Protein AF-A0A814UPY0-F1 (afdb_monomer_lite)

S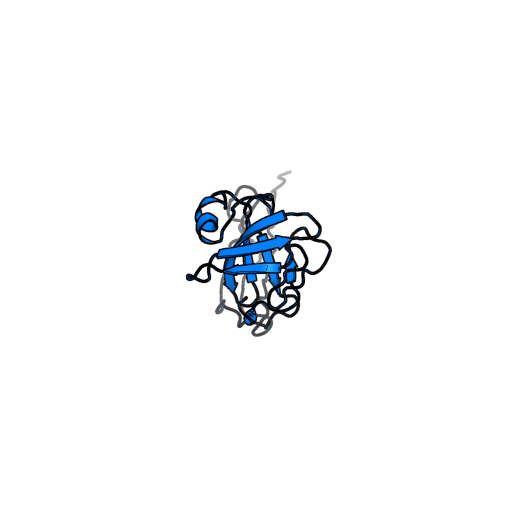equence (157 aa):
MPTGWFGLWYQRGMNSLLEIADDRIETKGLCVDVLSSHQYYLFLDRLNRCTRCLVFIQRHMNLLQYRESECNDPDDLVNITLCPNLIAPDAALYTLHRKNSTPQLCPIQPPFQLLSLIKDGSVCHQSISSSYLNECANPYKLQLHLSPCSVYQSILG

InterPro domains:
  IPR055472 Domain of unknown function DUF7044 [PF23071] (2-76)

Foldseek 3Di:
DPPLPADWWDWPPDPDIWGDDDQQTPVFAGFPDADPVRQWTWTADPVVQWIKIKGWDPPDSQKIKIFIADTDHPPPPDDRVCSVVRGDPPTDIIMIGHPPDDQDFDPDDDKAFDFDADPVRDTQDDPPDTWIFGDAPDRRHGDTRDDDRDPPPPPDD

Organism: Adineta ricciae (NCBI:txid249248)

pLDDT: mean 85.72, std 12.23, range [35.72, 96.75]

Structure (mmCIF, N/CA/C/O backbone):
data_AF-A0A814UPY0-F1
#
_entry.id   AF-A0A814UPY0-F1
#
loop_
_atom_site.group_PDB
_atom_site.id
_atom_site.type_symbol
_atom_site.label_atom_id
_atom_site.label_alt_id
_atom_site.label_comp_id
_atom_site.label_asym_id
_atom_site.label_entity_id
_atom_site.label_seq_id
_atom_site.pdbx_PDB_ins_code
_atom_site.Cartn_x
_atom_site.Cartn_y
_atom_site.Cartn_z
_atom_site.occupancy
_atom_site.B_iso_or_equiv
_atom_site.auth_seq_id
_atom_site.auth_comp_id
_atom_site.auth_asym_id
_atom_site.auth_atom_id
_atom_site.pdbx_PDB_model_num
ATOM 1 N N . MET A 1 1 ? 4.905 -12.331 -5.421 1.00 90.62 1 MET A N 1
ATOM 2 C CA . MET A 1 1 ? 4.788 -11.432 -4.234 1.00 90.62 1 MET A CA 1
ATOM 3 C C . MET A 1 1 ? 4.256 -12.216 -3.030 1.00 90.62 1 MET A C 1
ATOM 5 O O . MET A 1 1 ? 3.870 -13.364 -3.224 1.00 90.62 1 MET A O 1
ATOM 9 N N . PRO A 1 2 ? 4.229 -11.675 -1.792 1.00 92.31 2 PRO A N 1
ATOM 10 C CA . PRO A 1 2 ? 3.613 -12.371 -0.661 1.00 92.31 2 PRO A CA 1
ATOM 11 C C . PRO A 1 2 ? 2.146 -12.726 -0.931 1.00 92.31 2 PRO A C 1
ATOM 13 O O . PRO A 1 2 ? 1.327 -11.855 -1.218 1.00 92.31 2 PRO A O 1
ATOM 16 N N . THR A 1 3 ? 1.796 -14.004 -0.777 1.00 93.12 3 THR A N 1
ATOM 17 C CA . THR A 1 3 ? 0.446 -14.524 -1.068 1.00 93.12 3 THR A CA 1
ATOM 18 C C . THR A 1 3 ? -0.647 -13.880 -0.217 1.00 93.12 3 THR A C 1
ATOM 20 O O . THR A 1 3 ? -1.785 -13.735 -0.657 1.00 93.12 3 THR A O 1
ATOM 23 N N . GLY A 1 4 ? -0.302 -13.419 0.989 1.00 91.94 4 GLY A N 1
ATOM 24 C CA . GLY A 1 4 ? -1.215 -12.683 1.865 1.00 91.94 4 GLY A CA 1
ATOM 25 C C . GLY A 1 4 ? -1.703 -11.349 1.287 1.00 91.94 4 GLY A C 1
ATOM 26 O O . GLY A 1 4 ? -2.702 -10.814 1.769 1.00 91.94 4 GLY A O 1
ATOM 27 N N . TRP A 1 5 ? -1.038 -10.809 0.262 1.00 93.94 5 TRP A N 1
ATOM 28 C CA . TRP A 1 5 ? -1.454 -9.569 -0.397 1.00 93.94 5 TRP A CA 1
ATOM 29 C C . TRP A 1 5 ? -2.492 -9.799 -1.494 1.00 93.94 5 TRP A C 1
ATOM 31 O O . TRP A 1 5 ? -3.122 -8.840 -1.938 1.00 93.94 5 TRP A O 1
ATOM 41 N N . PHE A 1 6 ? -2.710 -11.044 -1.919 1.00 95.56 6 PHE A N 1
ATOM 42 C CA . PHE A 1 6 ? -3.590 -11.325 -3.045 1.00 95.56 6 PHE A CA 1
ATOM 43 C C . PHE A 1 6 ? -5.049 -10.973 -2.726 1.00 95.56 6 PHE A C 1
ATOM 45 O O . PHE A 1 6 ? -5.556 -11.185 -1.610 1.00 95.56 6 PHE A O 1
ATOM 52 N N . GLY A 1 7 ? -5.728 -10.430 -3.736 1.00 95.62 7 GLY A N 1
ATOM 53 C CA . GLY A 1 7 ? -7.134 -10.051 -3.695 1.00 95.62 7 GLY A CA 1
ATOM 54 C C . GLY A 1 7 ? -7.386 -8.597 -4.087 1.00 95.62 7 GLY A C 1
ATOM 55 O O . GLY A 1 7 ? -6.572 -7.943 -4.735 1.00 95.62 7 GLY A O 1
ATOM 56 N N . LEU A 1 8 ? -8.558 -8.102 -3.689 1.00 96.75 8 LEU A N 1
ATOM 57 C CA . LEU A 1 8 ? -9.060 -6.779 -4.058 1.00 96.75 8 LEU A CA 1
ATOM 58 C C . LEU A 1 8 ? -8.820 -5.756 -2.945 1.00 96.75 8 LEU A C 1
ATOM 60 O O . LEU A 1 8 ? -9.104 -6.021 -1.769 1.00 96.75 8 LEU A O 1
ATOM 64 N N . TRP A 1 9 ? -8.377 -4.566 -3.337 1.00 96.50 9 TRP A N 1
ATOM 65 C CA . TRP A 1 9 ? -7.988 -3.481 -2.443 1.00 96.50 9 TRP A CA 1
ATOM 66 C C . TRP A 1 9 ? -8.642 -2.157 -2.842 1.00 96.50 9 TRP A C 1
ATOM 68 O O . TRP A 1 9 ? -8.796 -1.848 -4.019 1.00 96.50 9 TRP A O 1
ATOM 78 N N . TYR A 1 10 ? -9.008 -1.351 -1.851 1.00 96.00 10 TYR A N 1
ATOM 79 C CA . TYR A 1 10 ? -9.383 0.045 -2.030 1.00 96.00 10 TYR A CA 1
ATOM 80 C C . TYR A 1 10 ? -8.148 0.922 -1.886 1.00 96.00 10 TYR A C 1
ATOM 82 O O . TYR A 1 10 ? -7.481 0.871 -0.852 1.00 96.00 10 TYR A O 1
ATOM 90 N N . GLN A 1 11 ? -7.887 1.769 -2.875 1.00 94.06 11 GLN A N 1
ATOM 91 C CA . GLN A 1 11 ? -6.868 2.806 -2.783 1.00 94.06 11 GLN A CA 1
ATOM 92 C C . GLN A 1 11 ? -7.533 4.166 -2.600 1.00 94.06 11 GLN A C 1
ATOM 94 O O . GLN A 1 11 ? -8.439 4.537 -3.348 1.00 94.06 11 GLN A O 1
ATOM 99 N N . ARG A 1 12 ? -7.068 4.942 -1.618 1.00 84.38 12 ARG A N 1
ATOM 100 C CA . ARG A 1 12 ? -7.556 6.313 -1.435 1.00 84.38 12 ARG A CA 1
ATOM 101 C C . ARG A 1 12 ? -7.304 7.130 -2.710 1.00 84.38 12 ARG A C 1
ATOM 103 O O . ARG A 1 12 ? -6.175 7.195 -3.181 1.00 84.38 12 ARG A O 1
ATOM 110 N N . GLY A 1 13 ? -8.349 7.777 -3.226 1.00 83.19 13 GLY A N 1
ATOM 111 C CA . GLY A 1 13 ? -8.281 8.601 -4.439 1.00 83.19 13 GLY A CA 1
ATOM 112 C C . GLY A 1 13 ? -8.545 7.847 -5.745 1.00 83.19 13 GLY A C 1
ATOM 113 O O . GLY A 1 13 ? -8.583 8.480 -6.794 1.00 83.19 13 GLY A O 1
ATOM 114 N N . MET A 1 14 ? -8.768 6.530 -5.697 1.00 87.19 14 MET A N 1
ATOM 115 C CA . MET A 1 14 ? -9.228 5.752 -6.848 1.00 87.19 14 MET A CA 1
ATOM 116 C C . MET A 1 14 ? -10.718 5.430 -6.729 1.00 87.19 14 MET A C 1
ATOM 118 O O . MET A 1 14 ? -11.216 5.127 -5.645 1.00 87.19 14 MET A O 1
ATOM 122 N N . ASN A 1 15 ? -11.418 5.470 -7.863 1.00 86.25 15 ASN A N 1
ATOM 123 C CA . ASN A 1 15 ? -12.852 5.170 -7.935 1.00 86.25 15 ASN A CA 1
ATOM 124 C C . ASN A 1 15 ? -13.143 3.670 -8.117 1.00 86.25 15 ASN A C 1
ATOM 126 O O . ASN A 1 15 ? -14.284 3.243 -7.954 1.00 86.25 15 ASN A O 1
ATOM 130 N N . SER A 1 16 ? -12.129 2.873 -8.461 1.00 90.69 16 SER A N 1
ATOM 131 C CA . SER A 1 16 ? -12.227 1.429 -8.663 1.00 90.69 16 SER A CA 1
ATOM 132 C C . SER A 1 16 ? -11.394 0.658 -7.640 1.00 90.69 16 SER A C 1
ATOM 134 O O . SER A 1 16 ? -10.491 1.192 -6.994 1.00 90.69 16 SER A O 1
ATOM 136 N N . LEU A 1 17 ? -11.730 -0.623 -7.490 1.00 93.94 17 LEU A N 1
ATOM 137 C CA . LEU A 1 17 ? -10.906 -1.575 -6.757 1.00 93.94 17 LEU A CA 1
ATOM 138 C C . LEU A 1 17 ? -9.632 -1.866 -7.549 1.00 93.94 17 LEU A C 1
ATOM 140 O O . LEU A 1 17 ? -9.674 -1.942 -8.771 1.00 93.94 17 LEU A O 1
ATOM 144 N N . LEU A 1 18 ? -8.536 -2.060 -6.826 1.00 95.44 18 LEU A N 1
ATOM 145 C CA . LEU A 1 18 ? -7.257 -2.512 -7.346 1.00 95.44 18 LEU A CA 1
ATOM 146 C C . LEU A 1 18 ? -7.109 -4.010 -7.076 1.00 95.44 18 LEU A C 1
ATOM 148 O O . LEU A 1 18 ? -7.200 -4.435 -5.918 1.00 95.44 18 LEU A O 1
ATOM 152 N N . GLU A 1 19 ? -6.849 -4.805 -8.108 1.00 96.44 19 GLU A N 1
ATOM 153 C CA . GLU A 1 19 ? -6.477 -6.209 -7.932 1.00 96.44 19 GLU A CA 1
ATOM 154 C C . GLU A 1 19 ? -4.958 -6.382 -7.761 1.00 96.44 19 GLU A C 1
ATOM 156 O O . GLU A 1 19 ? -4.154 -5.874 -8.551 1.00 96.44 19 GLU A O 1
ATOM 161 N N . ILE A 1 20 ? -4.575 -7.140 -6.728 1.00 96.75 20 ILE A N 1
ATOM 162 C CA . ILE A 1 20 ? -3.227 -7.687 -6.550 1.00 96.75 20 ILE A CA 1
ATOM 163 C C . ILE A 1 20 ? -3.309 -9.204 -6.751 1.00 96.75 20 ILE A C 1
ATOM 165 O O . ILE A 1 20 ? -4.020 -9.898 -6.019 1.00 96.75 20 ILE A O 1
ATOM 169 N N . ALA A 1 21 ? -2.562 -9.704 -7.729 1.00 95.44 21 ALA A N 1
ATOM 170 C CA . ALA A 1 21 ? -2.396 -11.117 -8.054 1.00 95.44 21 ALA A CA 1
ATOM 171 C C . ALA A 1 21 ? -0.940 -11.557 -7.799 1.00 95.44 21 ALA A C 1
ATOM 173 O O . ALA A 1 21 ? -0.182 -10.830 -7.162 1.00 95.44 21 ALA A O 1
ATOM 174 N N . ASP A 1 22 ? -0.556 -12.746 -8.273 1.00 94.38 22 ASP A N 1
ATOM 175 C CA . ASP A 1 22 ? 0.732 -13.385 -7.963 1.00 94.38 22 ASP A CA 1
ATOM 176 C C . ASP A 1 22 ? 1.959 -12.493 -8.212 1.00 94.38 22 ASP A C 1
ATOM 178 O O . ASP A 1 22 ? 2.696 -12.105 -7.292 1.00 94.38 22 ASP A O 1
ATOM 182 N N . ASP A 1 23 ? 2.118 -12.106 -9.470 1.00 94.94 23 ASP A N 1
ATOM 183 C CA . ASP A 1 23 ? 3.177 -11.256 -9.987 1.00 94.94 23 ASP A CA 1
ATOM 184 C C . ASP A 1 23 ? 2.608 -9.985 -10.625 1.00 94.94 23 ASP A C 1
ATOM 186 O O . ASP A 1 23 ? 3.317 -9.293 -11.338 1.00 94.94 23 ASP A O 1
ATOM 190 N N . ARG A 1 24 ? 1.337 -9.640 -10.391 1.00 96.56 24 ARG A N 1
ATOM 191 C CA . ARG A 1 24 ? 0.693 -8.509 -11.068 1.00 96.56 24 ARG A CA 1
ATOM 192 C C . ARG A 1 24 ? -0.077 -7.619 -10.112 1.00 96.56 24 ARG A C 1
ATOM 194 O O . ARG A 1 24 ? -0.841 -8.100 -9.281 1.00 96.56 24 ARG A O 1
ATOM 201 N N . ILE A 1 25 ? 0.058 -6.314 -10.305 1.00 95.62 25 ILE A N 1
ATOM 202 C CA . ILE A 1 25 ? -0.834 -5.307 -9.729 1.00 95.62 25 ILE A CA 1
ATOM 203 C C . ILE A 1 25 ? -1.472 -4.565 -10.895 1.00 95.62 25 ILE A C 1
ATOM 205 O O . ILE A 1 25 ? -0.759 -4.058 -11.758 1.00 95.62 25 ILE A O 1
ATOM 209 N N . GLU A 1 26 ? -2.802 -4.506 -10.935 1.00 92.88 26 GLU A N 1
ATOM 210 C CA . GLU A 1 26 ? -3.563 -4.026 -12.100 1.00 92.88 26 GLU A CA 1
ATOM 211 C C . GLU A 1 26 ? -3.076 -2.666 -12.635 1.00 92.88 26 GLU A C 1
ATOM 213 O O . GLU A 1 26 ? -2.913 -2.505 -13.840 1.00 92.88 26 GLU A O 1
ATOM 218 N N . THR A 1 27 ? -2.746 -1.719 -11.752 1.00 91.31 27 THR A N 1
ATOM 219 C CA . THR A 1 27 ? -2.268 -0.375 -12.131 1.00 91.31 27 THR A CA 1
ATOM 220 C C . THR A 1 27 ? -0.753 -0.231 -12.263 1.00 91.31 27 THR A C 1
ATOM 222 O O . THR A 1 27 ? -0.277 0.859 -12.579 1.00 91.31 27 THR A O 1
ATOM 225 N N . LYS A 1 28 ? 0.022 -1.282 -11.971 1.00 93.81 28 LYS A N 1
ATOM 226 C CA . LYS A 1 28 ? 1.498 -1.248 -11.990 1.00 93.81 28 LYS A CA 1
ATOM 227 C C . LYS A 1 28 ? 2.112 -2.243 -12.971 1.00 93.81 28 LYS A C 1
ATOM 229 O O . LYS A 1 28 ? 3.296 -2.143 -13.263 1.00 93.81 28 LYS A O 1
ATOM 234 N N . GLY A 1 29 ? 1.323 -3.180 -13.488 1.00 95.31 29 GLY A N 1
ATOM 235 C CA . GLY A 1 29 ? 1.798 -4.221 -14.387 1.00 95.31 29 GLY A CA 1
ATOM 236 C C . GLY A 1 29 ? 2.430 -5.393 -13.639 1.00 95.31 29 GLY A C 1
ATOM 237 O O . GLY A 1 29 ? 1.949 -5.794 -12.576 1.00 95.31 29 GLY A O 1
ATOM 238 N N . LEU A 1 30 ? 3.470 -5.971 -14.238 1.00 96.12 30 LEU A N 1
ATOM 239 C CA . LEU A 1 30 ? 4.102 -7.216 -13.798 1.00 96.12 30 LEU A CA 1
ATOM 240 C C . LEU A 1 30 ? 5.303 -6.945 -12.890 1.00 96.12 30 LEU A C 1
ATOM 242 O O . LEU A 1 30 ? 6.156 -6.133 -13.221 1.00 96.12 30 LEU A O 1
ATOM 246 N N . CYS A 1 31 ? 5.405 -7.666 -11.785 1.00 96.00 31 CYS A N 1
ATOM 247 C CA . CYS A 1 31 ? 6.562 -7.732 -10.911 1.00 96.00 31 CYS A CA 1
ATOM 248 C C . CYS A 1 31 ? 7.624 -8.608 -11.581 1.00 96.00 31 CYS A C 1
ATOM 250 O O . CYS A 1 31 ? 7.483 -9.827 -11.638 1.00 96.00 31 CYS A O 1
ATOM 252 N N . VAL A 1 32 ? 8.681 -7.987 -12.094 1.00 95.00 32 VAL A N 1
ATOM 253 C CA . VAL A 1 32 ? 9.733 -8.671 -12.861 1.00 95.00 32 VAL A CA 1
ATOM 254 C C . VAL A 1 32 ? 10.944 -9.043 -12.013 1.00 95.00 32 VAL A C 1
ATOM 256 O O . VAL A 1 32 ? 11.699 -9.926 -12.405 1.00 95.00 32 VAL A O 1
ATOM 259 N N . ASP A 1 33 ? 11.127 -8.396 -10.860 1.00 94.62 33 ASP A N 1
ATOM 260 C CA . ASP A 1 33 ? 12.249 -8.671 -9.963 1.00 94.62 33 ASP A CA 1
ATOM 261 C C . ASP A 1 33 ? 11.934 -8.262 -8.513 1.00 94.62 33 ASP A C 1
ATOM 263 O O . ASP A 1 33 ? 11.084 -7.399 -8.264 1.00 94.62 33 ASP A O 1
ATOM 267 N N . VAL A 1 34 ? 12.619 -8.879 -7.549 1.00 94.00 34 VAL A N 1
ATOM 268 C CA . VAL A 1 34 ? 12.454 -8.639 -6.107 1.00 94.00 34 VAL A CA 1
ATOM 269 C C . VAL A 1 34 ? 13.822 -8.643 -5.436 1.00 94.00 34 VAL A C 1
ATOM 271 O O . VAL A 1 34 ? 14.603 -9.581 -5.591 1.00 94.00 34 VAL A O 1
ATOM 274 N N . LEU A 1 35 ? 14.120 -7.604 -4.652 1.00 91.19 35 LEU A N 1
ATOM 275 C CA . LEU A 1 35 ? 15.400 -7.534 -3.947 1.00 91.19 35 LEU A CA 1
ATOM 276 C C . LEU A 1 35 ? 15.442 -8.636 -2.883 1.00 91.19 35 LEU A C 1
ATOM 278 O O . LEU A 1 35 ? 14.428 -8.909 -2.248 1.00 91.19 35 LEU A O 1
ATOM 282 N N . SER A 1 36 ? 16.608 -9.232 -2.621 1.00 80.56 36 SER A N 1
ATOM 283 C CA . SER A 1 36 ? 16.755 -10.355 -1.675 1.00 80.56 36 SER A CA 1
ATOM 284 C C . SER A 1 36 ? 16.219 -10.075 -0.262 1.00 80.56 36 SER A C 1
ATOM 286 O O . SER A 1 36 ? 15.780 -10.994 0.429 1.00 80.56 36 SER A O 1
ATOM 288 N N . SER A 1 37 ? 16.174 -8.807 0.160 1.00 80.00 37 SER A N 1
ATOM 289 C CA . SER A 1 37 ? 15.546 -8.378 1.417 1.00 80.00 37 SER A CA 1
ATOM 290 C C . SER A 1 37 ? 14.010 -8.451 1.421 1.00 80.00 37 SER A C 1
ATOM 292 O O . SER A 1 37 ? 13.399 -8.233 2.462 1.00 80.00 37 SER A O 1
ATOM 294 N N . HIS A 1 38 ? 13.378 -8.742 0.279 1.00 78.94 38 HIS A N 1
ATOM 295 C CA . HIS A 1 38 ? 11.927 -8.788 0.051 1.00 78.94 38 HIS A CA 1
ATOM 296 C C . HIS A 1 38 ? 11.182 -7.479 0.370 1.00 78.94 38 HIS A C 1
ATOM 298 O O . HIS A 1 38 ? 9.970 -7.473 0.604 1.00 78.94 38 HIS A O 1
ATOM 304 N N . GLN A 1 39 ? 11.899 -6.355 0.368 1.00 86.75 39 GLN A N 1
ATOM 305 C CA . GLN A 1 39 ? 11.340 -5.029 0.646 1.00 86.75 39 GLN A CA 1
ATOM 306 C C . GLN A 1 39 ? 11.040 -4.235 -0.628 1.00 86.75 39 GLN A C 1
ATOM 308 O O . GLN A 1 39 ? 10.052 -3.503 -0.669 1.00 86.75 39 GLN A O 1
ATOM 313 N N . TYR A 1 40 ? 11.870 -4.403 -1.659 1.00 94.56 40 TYR A N 1
ATOM 314 C CA . TYR A 1 40 ? 11.782 -3.678 -2.924 1.00 94.56 40 TYR A CA 1
ATOM 315 C C . TYR A 1 40 ? 11.385 -4.617 -4.057 1.00 94.56 40 TYR A C 1
ATOM 317 O O . TYR A 1 40 ? 11.839 -5.762 -4.110 1.00 94.56 40 TYR A O 1
ATOM 325 N N . TYR A 1 41 ? 10.560 -4.103 -4.959 1.00 96.00 41 TYR A N 1
ATOM 326 C CA . TYR A 1 41 ? 9.956 -4.831 -6.066 1.00 96.00 41 TYR A CA 1
ATOM 327 C C . TYR A 1 41 ? 10.070 -3.979 -7.325 1.00 96.00 41 TYR A C 1
ATOM 329 O O . TYR A 1 41 ? 9.791 -2.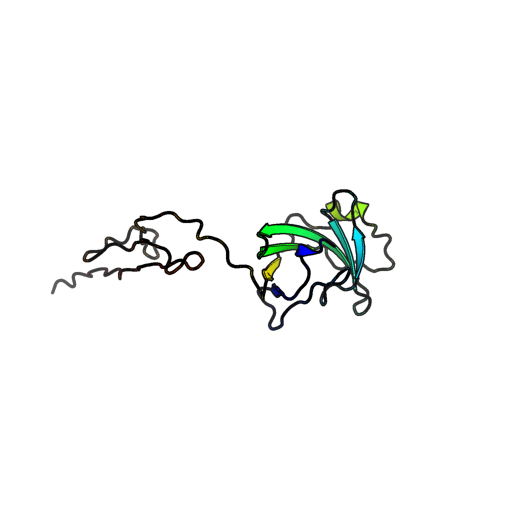779 -7.285 1.00 96.00 41 TYR A O 1
ATOM 337 N N . LEU A 1 42 ? 10.463 -4.592 -8.436 1.00 95.94 42 LEU A N 1
ATOM 338 C CA . LEU A 1 42 ? 10.546 -3.932 -9.731 1.00 95.94 42 LEU A CA 1
ATOM 339 C C . LEU A 1 42 ? 9.318 -4.299 -10.558 1.00 95.94 42 LEU A C 1
ATOM 341 O O . LEU A 1 42 ? 9.081 -5.476 -10.830 1.00 95.94 42 LEU A O 1
ATOM 345 N N . PHE A 1 43 ? 8.547 -3.293 -10.958 1.00 96.44 43 PHE A N 1
ATOM 346 C CA . PHE A 1 43 ? 7.348 -3.464 -11.767 1.00 96.44 43 PHE A CA 1
ATOM 347 C C . PHE A 1 43 ? 7.542 -2.923 -13.175 1.00 96.44 43 PHE A C 1
ATOM 349 O O . PHE A 1 43 ? 8.048 -1.817 -13.352 1.00 96.44 43 PHE A O 1
ATOM 356 N N . LEU A 1 44 ? 7.073 -3.693 -14.153 1.00 95.62 44 LEU A N 1
ATOM 357 C CA . LEU A 1 44 ? 7.015 -3.354 -15.563 1.00 95.62 44 LEU A CA 1
ATOM 358 C C . LEU A 1 44 ? 5.556 -3.227 -16.007 1.00 95.62 44 LEU A C 1
ATOM 360 O O . LEU A 1 44 ? 4.826 -4.217 -16.147 1.00 95.62 44 LEU A O 1
ATOM 364 N N . ASP A 1 45 ? 5.165 -2.001 -16.318 1.00 95.00 45 ASP A N 1
ATOM 365 C CA . ASP A 1 45 ? 3.927 -1.685 -17.006 1.00 95.00 45 ASP A CA 1
ATOM 366 C C . ASP A 1 45 ? 4.193 -1.605 -18.512 1.00 95.00 45 ASP A C 1
ATOM 368 O O . ASP A 1 45 ? 4.684 -0.607 -19.045 1.00 95.00 45 ASP A O 1
ATOM 372 N N . ARG A 1 46 ? 3.864 -2.691 -19.215 1.00 90.25 46 ARG A N 1
ATOM 373 C CA . ARG A 1 46 ? 4.060 -2.789 -20.667 1.00 90.25 46 ARG A CA 1
ATOM 374 C C . ARG A 1 46 ? 3.138 -1.863 -21.458 1.00 90.25 46 ARG A C 1
ATOM 376 O O . ARG A 1 46 ? 3.507 -1.476 -22.561 1.00 90.25 46 ARG A O 1
ATOM 383 N N . LEU A 1 47 ? 1.959 -1.530 -20.926 1.00 90.25 47 LEU A N 1
ATOM 384 C CA . LEU A 1 47 ? 0.987 -0.685 -21.626 1.00 90.25 47 LEU A CA 1
ATOM 385 C C . LEU A 1 47 ? 1.470 0.762 -21.659 1.00 90.25 47 LEU A C 1
ATOM 387 O O . LEU A 1 47 ? 1.435 1.400 -22.706 1.00 90.25 47 LEU A O 1
ATOM 391 N N . ASN A 1 48 ? 1.976 1.242 -20.525 1.00 91.12 48 ASN A N 1
ATOM 392 C CA . ASN A 1 48 ? 2.486 2.604 -20.400 1.00 91.12 48 ASN A CA 1
ATOM 393 C C . ASN A 1 48 ? 3.992 2.721 -20.674 1.00 91.12 48 ASN A C 1
ATOM 395 O O . ASN A 1 48 ? 4.542 3.796 -20.458 1.00 91.12 48 ASN A O 1
ATOM 399 N N . ARG A 1 49 ? 4.653 1.636 -21.119 1.00 92.50 49 ARG A N 1
ATOM 400 C CA . ARG A 1 49 ? 6.117 1.535 -21.274 1.00 92.50 49 ARG A CA 1
ATOM 401 C C . ARG A 1 49 ? 6.841 2.157 -20.082 1.00 92.50 49 ARG A C 1
ATOM 403 O O . ARG A 1 49 ? 7.549 3.146 -20.222 1.00 92.50 49 ARG A O 1
ATOM 410 N N . CYS A 1 50 ? 6.607 1.598 -18.903 1.00 93.19 50 CYS A N 1
ATOM 411 C CA . CYS A 1 50 ? 7.082 2.196 -17.670 1.00 93.19 50 CYS A CA 1
ATOM 412 C C . CYS A 1 50 ? 7.632 1.154 -16.708 1.00 93.19 50 CYS A C 1
ATOM 414 O O . CYS A 1 50 ? 6.957 0.165 -16.412 1.00 93.19 50 CYS A O 1
ATOM 416 N N . THR A 1 51 ? 8.808 1.432 -16.154 1.00 95.12 51 THR A N 1
ATOM 417 C CA . THR A 1 51 ? 9.400 0.641 -15.079 1.00 95.12 51 THR A CA 1
ATOM 418 C C . THR A 1 51 ? 9.448 1.455 -13.790 1.00 95.12 51 THR A C 1
ATOM 420 O O . THR A 1 51 ? 9.918 2.597 -13.771 1.00 95.12 51 THR A O 1
ATOM 423 N N . ARG A 1 52 ? 8.950 0.876 -12.691 1.00 95.62 52 ARG A N 1
ATOM 424 C CA . ARG A 1 52 ? 8.909 1.525 -11.370 1.00 95.62 52 ARG A CA 1
ATOM 425 C C . ARG A 1 52 ? 9.403 0.599 -10.271 1.00 95.62 52 ARG A C 1
ATOM 427 O O . ARG A 1 52 ? 9.062 -0.582 -10.231 1.00 95.62 52 ARG A O 1
ATOM 434 N N . CYS A 1 53 ? 10.148 1.170 -9.336 1.00 96.50 53 CYS A N 1
ATOM 435 C CA . CYS A 1 53 ? 10.510 0.520 -8.086 1.00 96.50 53 CYS A CA 1
ATOM 436 C C . CYS A 1 53 ? 9.440 0.796 -7.038 1.00 96.50 53 CYS A C 1
ATOM 438 O O . CYS A 1 53 ? 9.096 1.952 -6.802 1.00 96.50 53 CYS A O 1
ATOM 440 N N . LEU A 1 54 ? 8.936 -0.247 -6.386 1.00 96.69 54 LEU A N 1
ATOM 441 C CA . LEU A 1 54 ? 7.978 -0.146 -5.292 1.00 96.69 54 LEU A CA 1
ATOM 442 C C . LEU A 1 54 ? 8.595 -0.704 -4.010 1.00 96.69 54 LEU A C 1
ATOM 444 O O . LEU A 1 54 ? 9.213 -1.768 -4.017 1.00 96.69 54 LEU A O 1
ATOM 448 N N . VAL A 1 55 ? 8.383 -0.002 -2.898 1.00 95.81 55 VAL A N 1
ATOM 449 C CA . VAL A 1 55 ? 8.673 -0.506 -1.549 1.00 95.81 55 VAL A CA 1
ATOM 450 C C . VAL A 1 55 ? 7.368 -0.653 -0.788 1.00 95.81 55 VAL A C 1
ATOM 452 O O . VAL A 1 55 ? 6.622 0.316 -0.624 1.00 95.81 55 VAL A O 1
ATOM 455 N N . PHE A 1 56 ? 7.083 -1.869 -0.328 1.00 93.94 56 PHE A N 1
ATOM 456 C CA . PHE A 1 56 ? 5.858 -2.177 0.405 1.00 93.94 56 PHE A CA 1
ATOM 457 C C . PHE A 1 56 ? 6.097 -2.189 1.912 1.00 93.94 56 PHE A C 1
ATOM 459 O O . PHE A 1 56 ? 7.107 -2.678 2.413 1.00 93.94 56 PHE A O 1
ATOM 466 N N . ILE A 1 57 ? 5.115 -1.675 2.645 1.00 93.44 57 ILE A N 1
ATOM 467 C CA . ILE A 1 57 ? 5.090 -1.613 4.100 1.00 93.44 57 ILE A CA 1
ATOM 468 C C . ILE A 1 57 ? 3.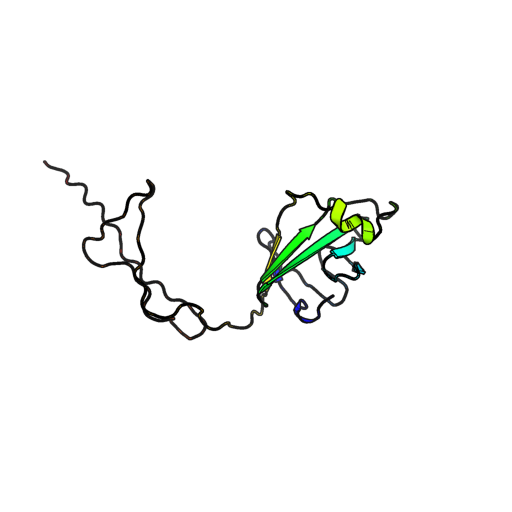774 -2.239 4.555 1.00 93.44 57 ILE A C 1
ATOM 470 O O . ILE A 1 57 ? 2.707 -1.620 4.496 1.00 93.44 57 ILE A O 1
ATOM 474 N N . GLN A 1 58 ? 3.841 -3.481 5.026 1.00 91.94 58 GLN A N 1
ATOM 475 C CA . GLN A 1 58 ? 2.684 -4.156 5.601 1.00 91.94 58 GLN A CA 1
ATOM 476 C C . GLN A 1 58 ? 2.514 -3.721 7.059 1.00 91.94 58 GLN A C 1
ATOM 478 O O . GLN A 1 58 ? 3.217 -4.189 7.951 1.00 91.94 58 GLN A O 1
ATOM 483 N N . ARG A 1 59 ? 1.575 -2.802 7.305 1.00 89.69 59 ARG A N 1
ATOM 484 C CA . ARG A 1 59 ? 1.246 -2.327 8.660 1.00 89.69 59 ARG A CA 1
ATOM 485 C C . ARG A 1 59 ? 0.301 -3.275 9.385 1.00 89.69 59 ARG A C 1
ATOM 487 O O . ARG A 1 59 ? 0.371 -3.411 10.599 1.00 89.69 59 ARG A O 1
ATOM 494 N N . HIS A 1 60 ? -0.604 -3.893 8.634 1.00 90.56 60 HIS A N 1
ATOM 495 C CA . HIS A 1 60 ? -1.615 -4.804 9.144 1.00 90.56 60 HIS A CA 1
ATOM 496 C C . HIS A 1 60 ? -2.091 -5.723 8.005 1.00 90.56 60 HIS A C 1
ATOM 498 O O . HIS A 1 60 ? -1.971 -5.364 6.837 1.00 90.56 60 HIS A O 1
ATOM 504 N N . MET A 1 61 ? -2.680 -6.889 8.292 1.00 90.38 61 MET A N 1
ATOM 505 C CA . MET A 1 61 ? -3.145 -7.805 7.229 1.00 90.38 61 MET A CA 1
ATOM 506 C C . MET A 1 61 ? -4.245 -7.216 6.321 1.00 90.38 61 MET A C 1
ATOM 508 O O . MET A 1 61 ? -4.420 -7.655 5.191 1.00 90.38 61 MET A O 1
ATOM 512 N N . ASN A 1 62 ? -4.949 -6.185 6.797 1.00 93.44 62 ASN A N 1
ATOM 513 C CA . ASN A 1 62 ? -5.950 -5.431 6.030 1.00 93.44 62 ASN A CA 1
ATOM 514 C C . ASN A 1 62 ? -5.457 -4.057 5.546 1.00 93.44 62 ASN A C 1
ATOM 516 O O . ASN A 1 62 ? -6.256 -3.300 4.993 1.00 93.44 62 ASN A O 1
ATOM 520 N N . LEU A 1 63 ? -4.191 -3.711 5.809 1.00 93.56 63 LEU A N 1
ATOM 521 C CA . LEU A 1 63 ? -3.614 -2.402 5.509 1.00 93.56 63 LEU A CA 1
ATOM 522 C C . LEU A 1 63 ? -2.209 -2.565 4.927 1.00 93.56 63 LEU A C 1
ATOM 524 O O . LEU A 1 63 ? -1.240 -2.825 5.651 1.00 93.56 63 LEU A O 1
ATOM 528 N N . LEU A 1 64 ? -2.112 -2.355 3.621 1.00 94.56 64 LEU A N 1
ATOM 529 C CA . LEU A 1 64 ? -0.853 -2.346 2.896 1.00 94.56 64 LEU A CA 1
ATOM 530 C C . LEU A 1 64 ? -0.557 -0.915 2.462 1.00 94.56 64 LEU A C 1
ATOM 532 O O . LEU A 1 64 ? -1.442 -0.200 1.999 1.00 94.56 64 LEU A O 1
ATOM 536 N N . GLN A 1 65 ? 0.679 -0.479 2.634 1.00 95.56 65 GLN A N 1
ATOM 537 C CA . GLN A 1 65 ? 1.129 0.815 2.142 1.00 95.56 65 GLN A CA 1
ATOM 538 C C . GLN A 1 65 ? 2.309 0.614 1.211 1.00 95.56 65 GLN A C 1
ATOM 540 O O . GLN A 1 65 ? 3.039 -0.368 1.347 1.00 95.56 65 GLN A O 1
ATOM 545 N N . TYR A 1 66 ? 2.510 1.538 0.283 1.00 95.31 66 TYR A N 1
ATOM 546 C CA . TYR A 1 66 ? 3.695 1.520 -0.558 1.00 95.31 66 TYR A CA 1
ATOM 547 C C . TYR A 1 66 ? 4.104 2.924 -0.987 1.00 95.31 66 TYR A C 1
ATOM 549 O O . TYR A 1 66 ? 3.295 3.854 -0.999 1.00 95.31 66 TYR A O 1
ATOM 557 N N . ARG A 1 67 ? 5.382 3.053 -1.333 1.00 96.50 67 ARG A N 1
ATOM 558 C CA . ARG A 1 67 ? 5.922 4.178 -2.101 1.00 96.50 67 ARG A CA 1
ATOM 559 C C . ARG A 1 67 ? 6.433 3.648 -3.427 1.00 96.50 67 ARG A C 1
ATOM 561 O O . ARG A 1 67 ? 6.793 2.472 -3.516 1.00 96.50 67 ARG A O 1
ATOM 568 N N . GLU A 1 68 ? 6.478 4.510 -4.427 1.00 96.06 68 GLU A N 1
ATOM 569 C CA . GLU A 1 68 ? 7.028 4.176 -5.734 1.00 96.06 68 GLU A CA 1
ATOM 570 C C . GLU A 1 68 ? 8.017 5.236 -6.210 1.00 96.06 68 GLU A C 1
ATOM 572 O O . GLU A 1 68 ? 7.966 6.382 -5.761 1.00 96.06 68 GLU A O 1
ATOM 577 N N . SER A 1 69 ? 8.930 4.833 -7.090 1.00 95.75 69 SER A N 1
ATOM 578 C CA . SER A 1 69 ? 9.758 5.756 -7.859 1.00 95.75 69 SER A CA 1
ATOM 579 C C . SER A 1 69 ? 8.932 6.442 -8.945 1.00 95.75 69 SER A C 1
ATOM 581 O O . SER A 1 69 ? 7.838 5.993 -9.305 1.00 95.75 69 SER A O 1
ATOM 583 N N . GLU A 1 70 ? 9.527 7.459 -9.559 1.00 94.00 70 GLU A N 1
ATOM 584 C CA . GLU A 1 70 ? 9.051 7.961 -10.842 1.00 94.00 70 GLU A CA 1
ATOM 585 C C . GLU A 1 70 ? 9.059 6.864 -11.918 1.00 94.00 70 GLU A C 1
ATOM 587 O O . GLU A 1 70 ? 9.659 5.790 -11.764 1.00 94.00 70 GLU A O 1
ATOM 592 N N . CYS A 1 71 ? 8.341 7.141 -13.004 1.00 93.62 71 CYS A N 1
ATOM 593 C CA . CYS A 1 71 ? 8.321 6.286 -14.180 1.00 93.62 71 CYS A CA 1
ATOM 594 C C . CYS A 1 71 ? 9.650 6.379 -14.937 1.00 93.62 71 CYS A C 1
ATOM 596 O O . CYS A 1 71 ? 9.989 7.458 -15.415 1.00 93.62 71 CYS A O 1
ATOM 598 N N . ASN A 1 72 ? 10.369 5.262 -15.060 1.00 91.88 72 ASN A N 1
ATOM 599 C CA . ASN A 1 72 ? 11.589 5.168 -15.867 1.00 91.88 72 ASN A CA 1
ATOM 600 C C . ASN A 1 72 ? 11.296 4.445 -17.185 1.00 91.88 72 ASN A C 1
ATOM 602 O O . ASN A 1 72 ? 10.351 3.644 -17.246 1.00 91.88 72 ASN A O 1
ATOM 606 N N . ASP A 1 73 ? 12.105 4.699 -18.215 1.00 87.69 73 ASP A N 1
ATOM 607 C CA . ASP A 1 73 ? 11.977 3.974 -19.477 1.00 87.69 73 ASP A CA 1
ATOM 608 C C . ASP A 1 73 ? 12.354 2.498 -19.239 1.00 87.69 73 ASP A C 1
ATOM 610 O O . ASP A 1 73 ? 13.356 2.215 -18.581 1.00 87.69 73 ASP A O 1
ATOM 614 N N . PRO A 1 74 ? 11.567 1.521 -19.718 1.00 81.56 74 PRO A N 1
ATOM 615 C CA . PRO A 1 74 ? 11.934 0.113 -19.652 1.00 81.56 74 PRO A CA 1
ATOM 616 C C . PRO A 1 74 ? 13.269 -0.226 -20.312 1.00 81.56 74 PRO A C 1
ATOM 618 O O . PRO A 1 74 ? 13.859 -1.244 -19.953 1.00 81.56 74 PRO A O 1
ATOM 621 N N . ASP A 1 75 ? 13.714 0.594 -21.266 1.00 81.75 75 ASP A N 1
ATOM 622 C CA . ASP A 1 75 ? 15.000 0.427 -21.943 1.00 81.75 75 ASP A CA 1
ATOM 623 C C . ASP A 1 75 ? 16.179 0.966 -21.100 1.00 81.75 75 ASP A C 1
ATOM 625 O O . ASP A 1 75 ? 17.340 0.649 -21.382 1.00 81.75 75 ASP A O 1
ATOM 629 N N . ASP A 1 76 ? 15.906 1.726 -20.031 1.00 80.88 76 ASP A N 1
ATOM 630 C CA . ASP A 1 76 ? 16.921 2.110 -19.054 1.00 80.88 76 ASP A CA 1
ATOM 631 C C . ASP A 1 76 ? 17.407 0.875 -18.278 1.00 80.88 76 ASP A C 1
ATOM 633 O O . ASP A 1 76 ? 16.646 -0.039 -17.956 1.00 80.88 76 ASP A O 1
ATOM 637 N N . LEU A 1 77 ? 18.689 0.863 -17.893 1.00 75.88 77 LEU A N 1
ATOM 638 C CA . LEU A 1 77 ? 19.311 -0.203 -17.090 1.00 75.88 77 LEU A CA 1
ATOM 639 C C . LEU A 1 77 ? 18.859 -0.175 -15.614 1.00 75.88 77 LEU A C 1
ATOM 641 O O . LEU A 1 77 ? 19.667 -0.323 -14.691 1.00 75.88 77 LEU A O 1
ATOM 645 N N . VAL A 1 78 ? 17.566 0.036 -15.368 1.00 80.38 78 VAL A N 1
ATOM 646 C CA . VAL A 1 78 ? 16.970 -0.012 -14.037 1.00 80.38 78 VAL A CA 1
ATOM 647 C C . VAL A 1 78 ? 16.923 -1.465 -13.590 1.00 80.38 78 VAL A C 1
ATOM 649 O O . VAL A 1 78 ? 16.061 -2.239 -14.000 1.00 80.38 78 VAL A O 1
ATOM 652 N N . ASN A 1 79 ? 17.860 -1.837 -12.721 1.00 87.44 79 ASN A N 1
ATOM 653 C CA . ASN A 1 79 ? 17.825 -3.118 -12.031 1.00 87.44 79 ASN A CA 1
ATOM 654 C C . ASN A 1 79 ? 17.299 -2.957 -10.593 1.00 87.44 79 ASN A C 1
ATOM 656 O O . ASN A 1 79 ? 17.297 -1.868 -10.011 1.00 87.44 79 ASN A O 1
ATOM 660 N N . ILE A 1 80 ? 16.922 -4.081 -9.987 1.00 91.94 80 ILE A N 1
ATOM 661 C CA . ILE A 1 80 ? 16.363 -4.138 -8.634 1.00 91.94 80 ILE A CA 1
ATOM 662 C C . ILE A 1 80 ? 17.274 -3.565 -7.530 1.00 91.94 80 ILE A C 1
ATOM 664 O O . ILE A 1 80 ? 16.788 -3.032 -6.533 1.00 91.94 80 ILE A O 1
ATOM 668 N N . THR A 1 81 ? 18.596 -3.626 -7.699 1.00 91.69 81 THR A N 1
ATOM 669 C CA . THR A 1 81 ? 19.587 -3.114 -6.734 1.00 91.69 81 THR A CA 1
ATOM 670 C C . THR A 1 81 ? 19.621 -1.587 -6.664 1.00 91.69 81 THR A C 1
ATOM 672 O O . THR A 1 81 ? 20.070 -1.040 -5.659 1.00 91.69 81 THR A O 1
ATOM 675 N N . LEU A 1 82 ? 19.099 -0.894 -7.685 1.00 92.56 82 LEU A N 1
ATOM 676 C CA . LEU A 1 82 ? 18.998 0.569 -7.711 1.00 92.56 82 LEU A CA 1
ATOM 677 C C . LEU A 1 82 ? 17.748 1.093 -6.992 1.00 92.56 82 LEU A C 1
ATOM 679 O O . LEU A 1 82 ? 17.718 2.256 -6.590 1.00 92.56 82 LEU A O 1
ATOM 683 N N . CYS A 1 83 ? 16.734 0.249 -6.778 1.00 93.88 83 CYS A N 1
ATOM 684 C CA . CYS A 1 83 ? 15.457 0.662 -6.196 1.00 93.88 83 CYS A CA 1
ATOM 685 C C . CYS A 1 83 ? 15.545 1.435 -4.867 1.00 93.88 83 CYS A C 1
ATOM 687 O O . CYS A 1 83 ? 14.797 2.403 -4.724 1.00 93.88 83 CYS A O 1
ATOM 689 N N . PRO A 1 84 ? 16.443 1.105 -3.915 1.00 92.69 84 PRO A N 1
ATOM 690 C CA . PRO A 1 84 ? 16.593 1.890 -2.688 1.00 92.69 84 PRO A CA 1
ATOM 691 C C . PRO A 1 84 ? 16.939 3.367 -2.917 1.00 92.69 84 PRO A C 1
ATOM 693 O O . PRO A 1 84 ? 16.567 4.198 -2.095 1.00 92.69 84 PRO A O 1
ATOM 696 N N . ASN A 1 85 ? 17.607 3.691 -4.030 1.00 92.88 85 ASN A N 1
ATOM 697 C CA . ASN A 1 85 ? 18.040 5.050 -4.366 1.00 92.88 85 ASN A CA 1
ATOM 698 C C . ASN A 1 85 ? 17.082 5.770 -5.331 1.00 92.88 85 ASN A C 1
ATOM 700 O O . ASN A 1 85 ? 17.126 6.992 -5.426 1.00 92.88 85 ASN A O 1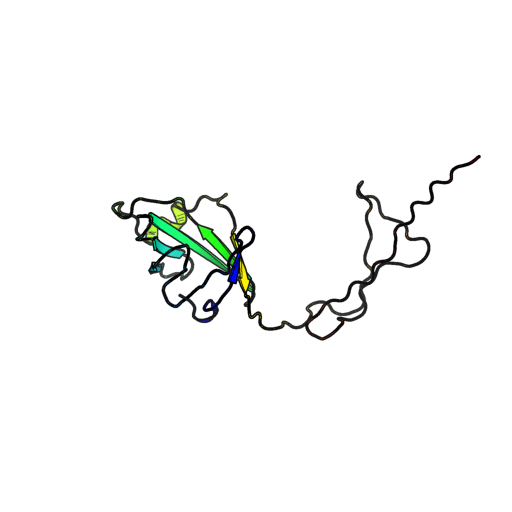
ATOM 704 N N . LEU A 1 86 ? 16.234 5.031 -6.057 1.00 94.44 86 LEU A N 1
ATOM 705 C CA . LEU A 1 86 ? 15.294 5.595 -7.037 1.00 94.44 86 LEU A CA 1
ATOM 706 C C . LEU A 1 86 ? 13.985 6.090 -6.412 1.00 94.44 86 LEU A C 1
ATOM 708 O O . LEU A 1 86 ? 13.279 6.900 -7.009 1.00 94.44 86 LEU A O 1
ATOM 712 N N . ILE A 1 87 ? 13.628 5.590 -5.229 1.00 95.62 87 ILE A N 1
ATOM 713 C CA . ILE A 1 87 ? 12.433 6.040 -4.513 1.00 95.62 87 ILE A CA 1
ATOM 714 C C . ILE A 1 87 ? 12.804 7.278 -3.698 1.00 95.62 87 ILE A C 1
ATOM 716 O O . ILE A 1 87 ? 13.588 7.189 -2.751 1.00 95.62 87 ILE A O 1
ATOM 720 N N . ALA A 1 88 ? 12.224 8.426 -4.050 1.00 95.44 88 ALA A N 1
ATOM 721 C CA . ALA A 1 88 ? 12.492 9.679 -3.355 1.00 95.44 88 ALA A CA 1
ATOM 722 C C . ALA A 1 88 ? 12.112 9.588 -1.857 1.00 95.44 88 ALA A C 1
ATOM 724 O O . ALA A 1 88 ? 11.103 8.958 -1.512 1.00 95.44 88 ALA A O 1
ATOM 725 N N . PRO A 1 89 ? 12.872 10.219 -0.940 1.00 91.75 89 PRO A N 1
ATOM 726 C CA . PRO A 1 89 ? 12.571 10.183 0.496 1.00 91.75 89 PRO A CA 1
ATOM 727 C C . PRO A 1 89 ? 11.179 10.724 0.859 1.00 91.75 89 PRO A C 1
ATOM 729 O O . PRO A 1 89 ? 10.555 10.258 1.818 1.00 91.75 89 PRO A O 1
ATOM 732 N N . ASP A 1 90 ? 10.696 11.691 0.084 1.00 94.50 90 ASP A N 1
ATOM 733 C CA . ASP A 1 90 ? 9.403 12.364 0.198 1.00 94.50 90 ASP A CA 1
ATOM 734 C C . ASP A 1 90 ? 8.331 11.790 -0.744 1.00 94.50 90 ASP A C 1
ATOM 736 O O . ASP A 1 90 ? 7.220 12.322 -0.802 1.00 94.50 90 ASP A O 1
ATOM 740 N N . ALA A 1 91 ? 8.620 10.676 -1.432 1.00 96.19 91 ALA A N 1
ATOM 741 C CA . ALA A 1 91 ? 7.664 10.014 -2.310 1.00 96.19 91 ALA A CA 1
ATOM 742 C C . ALA A 1 91 ? 6.339 9.724 -1.585 1.00 96.19 91 ALA A C 1
ATOM 744 O O . ALA A 1 91 ? 6.302 9.280 -0.423 1.00 96.19 91 ALA A O 1
ATOM 745 N N . ALA A 1 92 ? 5.239 9.955 -2.307 1.00 94.56 92 ALA A N 1
ATOM 746 C CA . ALA A 1 92 ? 3.889 9.811 -1.787 1.00 94.56 92 ALA A CA 1
ATOM 747 C C . ALA A 1 92 ? 3.653 8.408 -1.206 1.00 94.56 92 ALA A C 1
ATOM 749 O O . ALA A 1 92 ? 4.016 7.389 -1.796 1.00 94.56 92 ALA A O 1
ATOM 750 N N . LEU A 1 93 ? 3.017 8.363 -0.033 1.00 95.19 93 LEU A N 1
ATOM 751 C CA . LEU A 1 93 ? 2.647 7.115 0.624 1.00 95.19 93 LEU A CA 1
ATOM 752 C C . LEU A 1 93 ? 1.227 6.716 0.221 1.00 95.19 93 LEU A C 1
ATOM 754 O O . LEU A 1 93 ? 0.240 7.254 0.733 1.00 95.19 93 LEU A O 1
ATOM 758 N N . TYR A 1 94 ? 1.123 5.732 -0.661 1.00 94.88 94 TYR A N 1
ATOM 759 C CA . TYR A 1 94 ? -0.151 5.150 -1.054 1.00 94.88 94 TYR A CA 1
ATOM 760 C C . TYR A 1 94 ? -0.625 4.163 0.010 1.00 94.88 94 TYR A C 1
ATOM 762 O O . TYR A 1 94 ? 0.169 3.444 0.617 1.00 94.88 94 TYR A O 1
ATOM 770 N N . THR A 1 95 ? -1.933 4.147 0.262 1.00 95.38 95 THR A N 1
ATOM 771 C CA . THR A 1 95 ? -2.553 3.287 1.276 1.00 95.38 95 THR A CA 1
ATOM 772 C C . THR A 1 95 ? -3.668 2.467 0.647 1.00 95.38 95 THR A C 1
ATOM 774 O O . THR A 1 95 ? -4.588 3.019 0.038 1.00 95.38 95 THR A O 1
ATOM 777 N N . LEU A 1 96 ? -3.563 1.153 0.826 1.00 95.44 96 LEU A N 1
ATOM 778 C CA . LEU A 1 96 ? -4.474 0.136 0.333 1.00 95.44 96 LEU A CA 1
ATOM 779 C C . LEU A 1 96 ? -5.213 -0.512 1.508 1.00 95.44 96 LEU A C 1
ATOM 781 O O . LEU A 1 96 ? -4.595 -1.034 2.440 1.00 95.44 96 LEU A O 1
ATOM 785 N N . HIS A 1 97 ? -6.541 -0.526 1.432 1.00 95.31 97 HIS A N 1
ATOM 786 C CA . HIS A 1 97 ? -7.418 -1.195 2.392 1.00 95.31 97 HIS A CA 1
ATOM 787 C C . HIS A 1 97 ? -8.032 -2.439 1.765 1.00 95.31 97 HIS A C 1
ATOM 789 O O . HIS A 1 97 ? -8.653 -2.364 0.705 1.00 95.31 97 HIS A O 1
ATOM 795 N N . ARG A 1 98 ? -7.887 -3.593 2.413 1.00 95.25 98 ARG A N 1
ATOM 796 C CA . ARG A 1 98 ? -8.396 -4.852 1.859 1.00 95.25 98 ARG A CA 1
ATOM 797 C C . ARG A 1 98 ? -9.922 -4.811 1.755 1.00 95.25 98 ARG A C 1
ATOM 799 O O . ARG A 1 98 ? -10.586 -4.512 2.746 1.00 95.25 98 ARG A O 1
ATOM 806 N N . LYS A 1 99 ? -10.482 -5.145 0.585 1.00 93.94 99 LYS A N 1
ATOM 807 C CA . LYS A 1 99 ? -11.941 -5.175 0.375 1.00 93.94 99 LYS A CA 1
ATOM 808 C C . LYS A 1 99 ? -12.612 -6.207 1.276 1.00 93.94 99 LYS A C 1
ATOM 810 O O . LYS A 1 99 ? -13.528 -5.882 2.020 1.00 93.94 99 LYS A O 1
ATOM 815 N N . ASN A 1 100 ? -12.119 -7.441 1.215 1.00 89.50 100 ASN A N 1
ATOM 816 C CA . ASN A 1 100 ? -12.572 -8.547 2.054 1.00 89.50 100 ASN A CA 1
ATOM 817 C C . ASN A 1 100 ? -11.643 -8.639 3.267 1.00 89.50 100 ASN A C 1
ATOM 819 O O . ASN A 1 100 ? -10.806 -9.543 3.375 1.00 89.50 100 ASN A O 1
ATOM 823 N N . SER A 1 101 ? -11.711 -7.611 4.111 1.00 86.31 101 SER A N 1
ATOM 824 C CA . SER A 1 101 ? -10.898 -7.526 5.316 1.00 86.31 101 SER A CA 1
ATOM 825 C C . SER A 1 101 ? -11.262 -8.647 6.290 1.00 86.31 101 SER A C 1
ATOM 827 O O . SER A 1 101 ? -12.423 -9.024 6.438 1.00 86.31 101 SER A O 1
ATOM 829 N N . THR A 1 102 ? -10.254 -9.206 6.951 1.00 85.62 102 THR A N 1
ATOM 830 C CA . THR A 1 102 ? -10.466 -10.147 8.052 1.00 85.62 102 THR A CA 1
ATOM 831 C C . THR A 1 102 ? -10.752 -9.350 9.325 1.00 85.62 102 THR A C 1
ATOM 833 O O . THR A 1 102 ? -9.913 -8.530 9.716 1.00 85.62 102 THR A O 1
ATOM 836 N N . PRO A 1 103 ? -11.906 -9.538 9.987 1.00 84.62 103 PRO A N 1
ATOM 837 C CA . PRO A 1 103 ? -12.215 -8.821 11.219 1.00 84.62 103 PRO A CA 1
ATOM 838 C C . PRO A 1 103 ? -11.095 -8.984 12.254 1.00 84.62 103 PRO A C 1
ATOM 840 O O . PRO A 1 103 ? -10.580 -10.084 12.445 1.00 84.62 103 PRO A O 1
ATOM 843 N N . GLN A 1 104 ? -10.697 -7.884 12.893 1.00 84.31 104 GLN A N 1
ATOM 844 C CA . GLN A 1 104 ? -9.654 -7.878 13.921 1.00 84.31 104 GLN A CA 1
ATOM 845 C C . GLN A 1 104 ? -10.232 -7.543 15.270 1.00 84.31 104 GLN A C 1
ATOM 847 O O . GLN A 1 104 ? -11.067 -6.641 15.366 1.00 84.31 104 GLN A O 1
ATOM 852 N N . LEU A 1 105 ? -9.771 -8.264 16.290 1.00 84.50 105 LEU A N 1
ATOM 853 C CA . LEU A 1 105 ? -10.198 -8.005 17.651 1.00 84.50 105 LEU A CA 1
ATOM 854 C C . LEU A 1 105 ? -9.961 -6.538 18.000 1.00 84.50 105 LEU A C 1
ATOM 856 O O . LEU A 1 105 ? -8.922 -5.959 17.681 1.00 84.50 105 LEU A O 1
ATOM 860 N N . CYS A 1 106 ? -10.964 -5.958 18.643 1.00 75.06 106 CYS A N 1
ATOM 861 C CA . CYS A 1 106 ? -10.963 -4.583 19.086 1.00 75.06 106 CYS A CA 1
ATOM 862 C C . CYS A 1 106 ? -9.737 -4.364 19.994 1.00 75.06 106 CYS A C 1
ATOM 864 O O . CYS A 1 106 ? -9.652 -4.996 21.047 1.00 75.06 106 CYS A O 1
ATOM 866 N N . PRO A 1 107 ? -8.774 -3.503 19.615 1.00 74.19 107 PRO A N 1
ATOM 867 C CA . PRO A 1 107 ? -7.526 -3.358 20.367 1.00 74.19 107 PRO A CA 1
ATOM 868 C C . PRO A 1 107 ? -7.693 -2.523 21.646 1.00 74.19 107 PRO A C 1
ATOM 870 O O . PRO A 1 107 ? -6.738 -2.330 22.391 1.00 74.19 107 PRO A O 1
ATOM 873 N N . ILE A 1 108 ? -8.890 -1.987 21.876 1.00 73.81 108 ILE A N 1
ATOM 874 C CA . ILE A 1 108 ? -9.194 -1.014 22.918 1.00 73.81 108 ILE A CA 1
ATOM 875 C C . ILE A 1 108 ? -9.944 -1.739 24.041 1.00 73.81 108 ILE A C 1
ATOM 877 O O . ILE A 1 108 ? -10.987 -2.342 23.796 1.00 73.81 108 ILE A O 1
ATOM 881 N N . GLN A 1 109 ? -9.403 -1.692 25.261 1.00 71.50 109 GLN A N 1
ATOM 882 C CA . GLN A 1 109 ? -9.979 -2.340 26.444 1.00 71.50 109 GLN A CA 1
ATOM 883 C C . GLN A 1 109 ? -10.702 -1.320 27.348 1.00 71.50 109 GLN A C 1
ATOM 885 O O . GLN A 1 109 ? -10.046 -0.399 27.823 1.00 71.50 109 GLN A O 1
ATOM 890 N N . PRO A 1 110 ? -12.015 -1.467 27.600 1.00 70.88 110 PRO A N 1
ATOM 891 C CA . PRO A 1 110 ? -12.827 -0.534 28.388 1.00 70.88 110 PRO A CA 1
ATOM 892 C C . PRO A 1 110 ? -12.278 -0.196 29.783 1.00 70.88 110 PRO A C 1
ATOM 894 O O . PRO A 1 110 ? -11.619 -1.048 30.385 1.00 70.88 110 PRO A O 1
ATOM 897 N N . PRO A 1 111 ? -12.716 0.925 30.396 1.00 75.19 111 PRO A N 1
ATOM 898 C CA . PRO A 1 111 ? -13.416 2.079 29.812 1.00 75.19 111 PRO A CA 1
ATOM 899 C C . PRO A 1 111 ? -12.478 3.287 29.601 1.00 75.19 111 PRO A C 1
ATOM 901 O O . PRO A 1 111 ? -11.594 3.550 30.416 1.00 75.19 111 PRO A O 1
ATOM 904 N N . PHE A 1 112 ? -12.713 4.082 28.549 1.00 79.31 112 PHE A N 1
ATOM 905 C CA . PHE A 1 112 ? -11.984 5.334 28.289 1.00 79.31 112 PHE A CA 1
ATOM 906 C C . PHE A 1 112 ? -12.914 6.549 28.314 1.00 79.31 112 PHE A C 1
ATOM 908 O O . PHE A 1 112 ? -13.995 6.538 27.723 1.00 79.31 112 PHE A O 1
ATOM 915 N N . GLN A 1 113 ? -12.463 7.638 28.938 1.00 79.06 113 GLN A N 1
ATOM 916 C CA . GLN A 1 113 ? -13.087 8.955 28.800 1.00 79.06 113 GLN A CA 1
ATOM 917 C C . GLN A 1 113 ? -12.463 9.689 27.610 1.00 79.06 113 GLN A C 1
ATOM 919 O O . GLN A 1 113 ? -11.241 9.723 27.467 1.00 79.06 113 GLN A O 1
ATOM 924 N N . LEU A 1 114 ? -13.298 10.267 26.746 1.00 80.06 114 LEU A N 1
ATOM 925 C CA . LEU A 1 114 ? -12.849 10.992 25.561 1.00 80.06 114 LEU A CA 1
ATOM 926 C C . LEU A 1 114 ? -12.844 12.492 25.851 1.00 80.06 114 LEU A C 1
ATOM 928 O O . LEU A 1 114 ? -13.881 13.088 26.140 1.00 80.06 114 LEU A O 1
ATOM 932 N N . LEU A 1 115 ? -11.673 13.112 25.722 1.00 79.81 115 LEU A N 1
ATOM 933 C CA . LEU A 1 115 ? -11.541 14.561 25.798 1.00 79.81 115 LEU A CA 1
ATOM 934 C C . LEU A 1 115 ? -12.056 15.188 24.498 1.00 79.81 115 LEU A C 1
ATOM 936 O O . LEU A 1 115 ? -11.592 14.846 23.410 1.00 79.81 115 LEU A O 1
ATOM 940 N N . SER A 1 116 ? -12.999 16.118 24.613 1.00 78.19 116 SER A N 1
ATOM 941 C CA . SER A 1 116 ? -13.495 16.886 23.470 1.00 78.19 116 SER A CA 1
ATOM 942 C C . SER A 1 116 ? -12.768 18.226 23.407 1.00 78.19 116 SER A C 1
ATOM 944 O O . SER A 1 116 ? -12.686 18.929 24.411 1.00 78.19 116 SER A O 1
ATOM 946 N N . LEU A 1 117 ? -12.250 18.586 22.234 1.00 78.12 117 LEU A N 1
ATOM 947 C CA . LEU A 1 117 ? -11.588 19.868 21.981 1.00 78.12 117 LEU A CA 1
ATOM 948 C C . LEU A 1 117 ? -12.447 20.690 21.015 1.00 78.12 117 LEU A C 1
ATOM 950 O O . LEU A 1 117 ? -13.000 20.134 20.061 1.00 78.12 117 LEU A O 1
ATOM 954 N N . ILE A 1 118 ? -12.568 21.999 21.246 1.00 79.88 118 ILE A N 1
ATOM 955 C CA . ILE A 1 118 ? -13.140 22.910 20.242 1.00 79.88 118 ILE A CA 1
ATOM 956 C C . ILE A 1 118 ? -12.058 23.341 19.235 1.00 79.88 118 ILE A C 1
ATOM 958 O O . ILE A 1 118 ? -10.888 22.988 19.368 1.00 79.88 118 ILE A O 1
ATOM 962 N N . LYS A 1 119 ? -12.444 24.075 18.180 1.00 77.50 119 LYS A N 1
ATOM 963 C CA . LYS A 1 119 ? -11.554 24.402 17.045 1.00 77.50 119 LYS A CA 1
ATOM 964 C C . LYS A 1 119 ? -10.262 25.128 17.437 1.00 77.50 119 LYS A C 1
ATOM 966 O O . LYS A 1 119 ? -9.277 24.991 16.723 1.00 77.50 119 LYS A O 1
ATOM 971 N N . ASP A 1 120 ? -10.273 25.894 18.525 1.00 83.25 120 ASP A N 1
ATOM 972 C CA . ASP A 1 120 ? -9.098 26.621 19.024 1.00 83.25 120 ASP A CA 1
ATOM 973 C C . ASP A 1 120 ? -8.154 25.754 19.883 1.00 83.25 120 ASP A C 1
ATOM 975 O O . ASP A 1 120 ? -7.127 26.238 20.352 1.00 83.25 120 ASP A O 1
ATOM 979 N N . GLY A 1 121 ? -8.477 24.469 20.069 1.00 77.75 121 GLY A N 1
ATOM 980 C CA . GLY A 1 121 ? -7.690 23.527 20.860 1.00 77.75 121 GLY A CA 1
ATOM 981 C C . GLY A 1 121 ? -7.971 23.567 22.362 1.00 77.75 121 GLY A C 1
ATOM 982 O O . GLY A 1 121 ? -7.400 22.759 23.094 1.00 77.75 121 GLY A O 1
ATOM 983 N N . SER A 1 122 ? -8.852 24.449 22.842 1.00 79.69 122 SER A N 1
ATOM 984 C CA . SER A 1 122 ? -9.281 24.435 24.240 1.00 79.69 122 SER A CA 1
ATOM 985 C C . SER A 1 122 ? -10.220 23.260 24.534 1.00 79.69 122 SER A C 1
ATOM 987 O O . SER A 1 122 ? -10.919 22.730 23.660 1.00 79.69 122 SER A O 1
ATOM 989 N N . VAL A 1 123 ? -10.204 22.817 25.793 1.00 80.94 123 VAL A N 1
ATOM 990 C CA . VAL A 1 123 ? -11.047 21.719 26.270 1.00 80.94 123 VAL A CA 1
ATOM 991 C C . VAL A 1 123 ? -12.501 22.168 26.260 1.00 80.94 123 VAL A C 1
ATOM 993 O O . VAL A 1 123 ? -12.874 23.136 26.920 1.00 80.94 123 VAL A O 1
ATOM 996 N N . CYS A 1 124 ? -13.345 21.423 25.550 1.00 76.38 124 CYS A N 1
ATOM 997 C CA . CYS A 1 124 ? -14.777 21.585 25.693 1.00 76.38 124 CYS A CA 1
ATOM 998 C C . CYS A 1 124 ? -15.216 21.033 27.049 1.00 76.38 124 CYS A C 1
ATOM 1000 O O . CYS A 1 124 ? -15.261 19.818 27.260 1.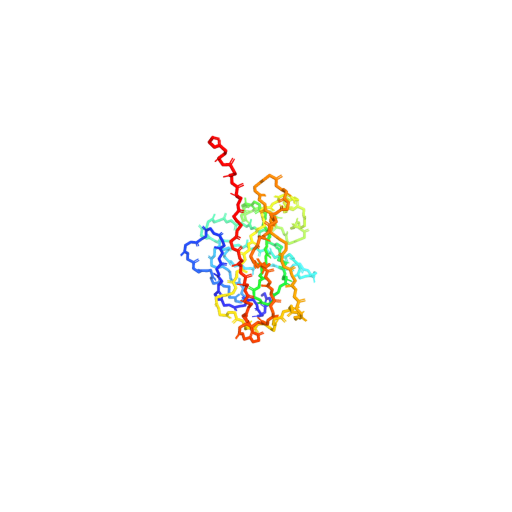00 76.38 124 CYS A O 1
ATOM 1002 N N . HIS A 1 125 ? -15.603 21.928 27.950 1.00 72.19 125 HIS A N 1
ATOM 1003 C CA . HIS A 1 125 ? -16.265 21.547 29.186 1.00 72.19 125 HIS A CA 1
ATOM 1004 C C . HIS A 1 125 ? -17.715 21.158 28.885 1.00 72.19 125 HIS A C 1
ATOM 1006 O O . HIS A 1 125 ? -18.579 22.002 28.657 1.00 72.19 125 HIS A O 1
ATOM 1012 N N . GLN A 1 126 ? -17.973 19.852 28.852 1.00 65.69 126 GLN A N 1
ATOM 1013 C CA . GLN A 1 126 ? -19.319 19.312 28.699 1.00 65.69 126 GLN A CA 1
ATOM 1014 C C . GLN A 1 126 ? -20.092 19.507 30.009 1.00 65.69 126 GLN A C 1
ATOM 1016 O O . GLN A 1 126 ? -19.656 19.064 31.068 1.00 65.69 126 GLN A O 1
ATOM 1021 N N . SER A 1 127 ? -21.245 20.170 29.941 1.00 59.25 127 SER A N 1
ATOM 1022 C CA . SER A 1 127 ? -22.076 20.487 31.111 1.00 59.25 127 SER A CA 1
ATOM 1023 C C . SER A 1 127 ? -23.035 19.361 31.515 1.00 59.25 127 SER A C 1
ATOM 1025 O O . SER A 1 127 ? -23.559 19.389 32.623 1.00 59.25 127 SER A O 1
ATOM 1027 N N . ILE A 1 128 ? -23.277 18.379 30.633 1.00 65.56 128 ILE A N 1
ATOM 1028 C CA . ILE A 1 128 ? -24.338 17.367 30.807 1.00 65.56 128 ILE A CA 1
ATOM 1029 C C . ILE A 1 128 ? -23.786 15.937 30.885 1.00 65.56 128 ILE A C 1
ATOM 1031 O O . ILE A 1 128 ? -24.187 15.170 31.753 1.00 65.56 128 ILE A O 1
ATOM 1035 N N . SER A 1 129 ? -22.888 15.540 29.982 1.00 68.69 129 SER A N 1
ATOM 1036 C CA . SER A 1 129 ? -22.259 14.212 30.015 1.00 68.69 129 SER A CA 1
ATOM 1037 C C . SER A 1 129 ? -20.945 14.213 29.249 1.00 68.69 129 SER A C 1
ATOM 1039 O O . SER A 1 129 ? -20.818 14.928 28.253 1.00 68.69 129 SER A O 1
ATOM 1041 N N . SER A 1 130 ? -19.981 13.415 29.712 1.00 74.69 130 SER A N 1
ATOM 1042 C CA . SER A 1 130 ? -18.715 13.247 29.011 1.00 74.69 130 SER A CA 1
ATOM 1043 C C . SER A 1 130 ? -18.861 12.326 27.802 1.00 74.69 130 SER A C 1
ATOM 1045 O O . SER A 1 130 ? -19.605 11.347 27.847 1.00 74.69 130 SER A O 1
ATOM 1047 N N . SER A 1 131 ? -18.128 12.612 26.726 1.00 82.94 131 SER A N 1
ATOM 1048 C CA . SER A 1 131 ? -17.916 11.626 25.661 1.00 82.94 131 SER A CA 1
ATOM 1049 C C . SER A 1 131 ? -17.104 10.450 26.219 1.00 82.94 131 SER A C 1
ATOM 1051 O O . SER A 1 131 ? -16.146 10.649 26.970 1.00 82.94 131 SER A O 1
ATOM 1053 N N . TYR A 1 132 ? -17.453 9.219 25.858 1.00 82.25 132 TYR A N 1
ATOM 1054 C CA . TYR A 1 132 ? -16.791 8.027 26.385 1.00 82.25 132 TYR A CA 1
ATOM 1055 C C . TYR A 1 132 ? -16.743 6.886 25.373 1.00 82.25 132 TYR A C 1
ATOM 1057 O O . TYR A 1 132 ? -17.434 6.860 24.350 1.00 82.25 132 TYR A O 1
ATOM 1065 N N . LEU A 1 133 ? -15.910 5.912 25.705 1.00 82.75 133 LEU A N 1
ATOM 1066 C CA . LEU A 1 133 ? -15.835 4.627 25.049 1.00 82.75 133 LEU A CA 1
ATOM 1067 C C . LEU A 1 133 ? -15.918 3.557 26.130 1.00 82.75 133 LEU A C 1
ATOM 1069 O O . LEU A 1 133 ? -15.004 3.411 26.940 1.00 82.75 133 LEU A O 1
ATOM 1073 N N . ASN A 1 134 ? -17.061 2.876 26.179 1.00 75.88 134 ASN A N 1
ATOM 1074 C CA . ASN A 1 134 ? -17.285 1.808 27.139 1.00 75.88 134 ASN A CA 1
ATOM 1075 C C . ASN A 1 134 ? -16.810 0.507 26.498 1.00 75.88 134 ASN A C 1
ATOM 1077 O O . ASN A 1 134 ? -15.619 0.235 26.518 1.00 75.88 134 ASN A O 1
ATOM 1081 N N . GLU A 1 135 ? -17.692 -0.214 25.810 1.00 74.75 135 GLU A N 1
ATOM 1082 C CA . GLU A 1 135 ? -17.386 -1.470 25.125 1.00 74.75 135 GLU A CA 1
ATOM 1083 C C . GLU A 1 135 ? -17.451 -1.328 23.600 1.00 74.75 135 GLU A C 1
ATOM 1085 O O . GLU A 1 135 ? -18.071 -0.411 23.053 1.00 74.75 135 GLU A O 1
ATOM 1090 N N . CYS A 1 136 ? -16.798 -2.250 22.893 1.00 76.31 136 CYS A N 1
ATOM 1091 C CA . CYS A 1 136 ? -16.958 -2.371 21.449 1.00 76.31 136 CYS A CA 1
ATOM 1092 C C . CYS A 1 136 ? -18.368 -2.918 21.160 1.00 76.31 136 CYS A C 1
ATOM 1094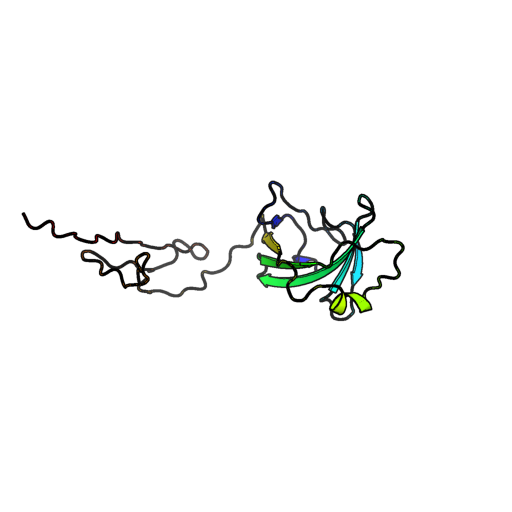 O O . CYS A 1 136 ? -18.816 -3.850 21.821 1.00 76.31 136 CYS A O 1
ATOM 1096 N N . ALA A 1 137 ? -19.064 -2.376 20.153 1.00 82.12 137 ALA A N 1
ATOM 1097 C CA . ALA A 1 137 ? -20.406 -2.832 19.760 1.00 82.12 137 ALA A CA 1
ATOM 1098 C C . ALA A 1 137 ? -20.449 -4.339 19.447 1.00 82.12 137 ALA A C 1
ATOM 1100 O O . ALA A 1 137 ? -21.490 -4.982 19.554 1.00 82.12 137 ALA A O 1
ATOM 1101 N N . ASN A 1 138 ? -19.315 -4.885 19.008 1.00 82.56 138 ASN A N 1
ATOM 1102 C CA . ASN A 1 138 ? -18.991 -6.307 19.000 1.00 82.56 138 ASN A CA 1
ATOM 1103 C C . ASN A 1 138 ? -17.449 -6.454 18.994 1.00 82.56 138 ASN A C 1
ATOM 1105 O O . ASN A 1 138 ? -16.756 -5.434 18.885 1.00 82.56 138 ASN A O 1
ATOM 1109 N N . PRO A 1 139 ? -16.881 -7.677 19.045 1.00 81.00 139 PRO A N 1
ATOM 1110 C CA . PRO A 1 139 ? -15.430 -7.882 19.112 1.00 81.00 139 PRO A CA 1
ATOM 1111 C C . PRO A 1 139 ? -14.611 -7.249 17.980 1.00 81.00 139 PRO A C 1
ATOM 1113 O O . PRO A 1 139 ? -13.396 -7.177 18.105 1.00 81.00 139 PRO A O 1
ATOM 1116 N N . TYR A 1 140 ? -15.242 -6.788 16.898 1.00 82.38 140 TYR A N 1
ATOM 1117 C CA . TYR A 1 140 ? -14.595 -6.238 15.706 1.00 82.38 140 TYR A CA 1
ATOM 1118 C C . TYR A 1 140 ? -15.049 -4.808 15.363 1.00 82.38 140 TYR A C 1
ATOM 1120 O O . TYR A 1 140 ? -14.640 -4.264 14.335 1.00 82.38 140 TYR A O 1
ATOM 1128 N N . LYS A 1 141 ? -15.921 -4.193 16.178 1.00 80.62 141 LYS A N 1
ATOM 1129 C CA . LYS A 1 141 ? -16.530 -2.885 15.890 1.00 80.62 141 LYS A CA 1
ATOM 1130 C C . LYS A 1 141 ? -16.461 -1.962 17.098 1.00 80.62 141 LYS A C 1
ATOM 1132 O O . LYS A 1 141 ? -17.156 -2.176 18.086 1.00 80.62 141 LYS A O 1
ATOM 1137 N N . LEU A 1 142 ? -15.686 -0.888 16.980 1.00 82.62 142 LEU A N 1
ATOM 1138 C CA . LEU A 1 142 ? -15.618 0.159 17.996 1.00 82.62 142 LEU A CA 1
ATOM 1139 C C . LEU A 1 142 ? -16.920 0.971 18.045 1.00 82.62 142 LEU A C 1
ATOM 1141 O O . LEU A 1 142 ? -17.489 1.291 16.998 1.00 82.62 142 LEU A O 1
ATOM 1145 N N . GLN A 1 143 ? -17.356 1.343 19.248 1.00 84.00 143 GLN A N 1
ATOM 1146 C CA . GLN A 1 143 ? -18.473 2.259 19.459 1.00 84.00 143 GLN A CA 1
ATOM 1147 C C . GLN A 1 143 ? -18.004 3.480 20.249 1.00 84.00 143 GLN A C 1
ATOM 1149 O O . GLN A 1 143 ? -17.428 3.357 21.325 1.00 84.00 143 GLN A O 1
ATOM 1154 N N . LEU A 1 144 ? -18.247 4.665 19.691 1.00 85.44 144 LEU A N 1
ATOM 1155 C CA . LEU A 1 144 ? -17.935 5.946 20.315 1.00 85.44 144 LEU A CA 1
ATOM 1156 C C . LEU A 1 144 ? -19.242 6.581 20.783 1.00 85.44 144 LEU A C 1
ATOM 1158 O O . LEU A 1 144 ? -20.153 6.774 19.976 1.00 85.44 144 LEU A O 1
ATOM 1162 N N . HIS A 1 145 ? -19.323 6.921 22.066 1.00 85.50 145 HIS A N 1
ATOM 1163 C CA . HIS A 1 145 ? -20.424 7.706 22.609 1.00 85.50 145 HIS A CA 1
ATOM 1164 C C . HIS A 1 145 ? -19.969 9.157 22.705 1.00 85.50 145 HIS A C 1
ATOM 1166 O O . HIS A 1 145 ? -19.111 9.503 23.516 1.00 85.50 145 HIS A O 1
ATOM 1172 N N . LEU A 1 146 ? -20.512 9.996 21.827 1.00 83.94 146 LEU A N 1
ATOM 1173 C CA . LEU A 1 146 ? -20.158 11.406 21.738 1.00 83.94 146 LEU A CA 1
ATOM 1174 C C . LEU A 1 146 ? -21.278 12.252 22.333 1.00 83.94 146 LEU A C 1
ATOM 1176 O O . LEU A 1 146 ? -22.430 12.139 21.912 1.00 83.94 146 LEU A O 1
ATOM 1180 N N . SER A 1 147 ? -20.919 13.124 23.267 1.00 81.94 147 SER A N 1
ATOM 1181 C CA . SER A 1 147 ? -21.840 14.088 23.860 1.00 81.94 147 SER A CA 1
ATOM 1182 C C . SER A 1 147 ? -21.637 15.477 23.250 1.00 81.94 147 SER A C 1
ATOM 1184 O O . SER A 1 147 ? -20.499 15.861 22.952 1.00 81.94 147 SER A O 1
ATOM 1186 N N . PRO A 1 148 ? -22.714 16.257 23.046 1.00 74.94 148 PRO A N 1
ATOM 1187 C CA . PRO A 1 148 ? -22.613 17.574 22.436 1.00 74.94 148 PRO A CA 1
ATOM 1188 C C . PRO A 1 148 ? -21.793 18.532 23.305 1.00 74.94 148 PRO A C 1
ATOM 1190 O O . PRO A 1 148 ? -21.888 18.537 24.532 1.00 74.94 148 PRO A O 1
ATOM 1193 N N . CYS A 1 149 ? -21.011 19.378 22.640 1.00 71.88 149 CYS A N 1
ATOM 1194 C CA . CYS A 1 149 ? -20.330 20.506 23.255 1.00 71.88 149 CYS A CA 1
ATOM 1195 C C . CYS A 1 149 ? -21.237 21.740 23.167 1.00 71.88 149 CYS A C 1
ATOM 1197 O O . CYS A 1 149 ? -21.314 22.374 22.115 1.00 71.88 149 CYS A O 1
ATOM 1199 N N . SER A 1 150 ? -21.959 22.075 24.238 1.00 64.75 150 SER A N 1
ATOM 1200 C CA . SER A 1 150 ? -22.705 23.335 24.308 1.00 64.75 150 SER A CA 1
ATOM 1201 C C . SER A 1 150 ? -21.804 24.426 24.880 1.00 64.75 150 SER A C 1
ATOM 1203 O O . SER A 1 150 ? -21.617 24.498 26.095 1.00 64.75 150 SER A O 1
ATOM 1205 N N . VAL A 1 151 ? -21.263 25.293 24.025 1.00 57.75 151 VAL A N 1
ATOM 1206 C CA . VAL A 1 151 ? -20.730 26.580 24.483 1.00 57.75 151 VAL A CA 1
ATOM 1207 C C . VAL A 1 151 ? -21.947 27.436 24.823 1.00 57.75 151 VAL A C 1
ATOM 1209 O O . VAL A 1 151 ? -22.599 27.966 23.926 1.00 57.75 151 VAL A O 1
ATOM 1212 N N . TYR A 1 152 ? -22.317 27.519 26.101 1.00 51.59 152 TYR A N 1
ATOM 1213 C CA . TYR A 1 152 ? -23.300 28.510 26.533 1.00 51.59 152 TYR A CA 1
ATOM 1214 C C . TYR A 1 152 ? -22.685 29.893 26.289 1.00 51.59 152 TYR A C 1
ATOM 1216 O O . TYR A 1 152 ? -21.865 30.365 27.072 1.00 51.59 152 TYR A O 1
ATOM 1224 N N . GLN A 1 153 ? -23.055 30.546 25.186 1.00 46.72 153 GLN A N 1
ATOM 1225 C CA . GLN A 1 153 ? -22.934 31.994 25.097 1.00 46.72 153 GLN A CA 1
ATOM 1226 C C . GLN A 1 153 ? -24.001 32.564 26.026 1.00 46.72 153 GLN A C 1
ATOM 1228 O O . GLN A 1 153 ? -25.188 32.559 25.705 1.00 46.72 153 GLN A O 1
ATOM 1233 N N . SER A 1 154 ? -23.588 33.017 27.207 1.00 41.19 154 SER A N 1
ATOM 1234 C CA . SER A 1 154 ? -24.407 33.898 28.029 1.00 41.19 154 SER A CA 1
ATOM 1235 C C . SER A 1 154 ? -24.612 35.199 27.253 1.00 41.19 154 SER A C 1
ATOM 1237 O O . SER A 1 154 ? -23.789 36.111 27.331 1.00 41.19 154 SER A O 1
ATOM 1239 N N . ILE A 1 155 ? -25.682 35.276 26.465 1.00 40.94 155 ILE A N 1
ATOM 1240 C CA . ILE A 1 155 ? -26.198 36.551 25.977 1.00 40.94 155 ILE A CA 1
ATOM 1241 C C . ILE A 1 155 ? -26.861 37.194 27.198 1.00 40.94 155 ILE A C 1
ATOM 1243 O O . ILE A 1 155 ? -28.020 36.923 27.504 1.00 40.94 155 ILE A O 1
ATOM 1247 N N . LEU A 1 156 ? -26.073 37.947 27.967 1.00 40.03 156 LEU A N 1
ATOM 1248 C CA . LEU A 1 156 ? -26.590 38.862 28.978 1.00 40.03 156 LEU A CA 1
ATOM 1249 C C . LEU A 1 156 ? -27.346 39.968 28.235 1.00 40.03 156 LEU A C 1
ATOM 1251 O O . LEU A 1 156 ? -26.748 40.692 27.436 1.00 40.03 156 LEU A O 1
ATOM 1255 N N . GLY A 1 157 ? -28.662 40.004 28.448 1.00 35.72 157 GLY A N 1
ATOM 1256 C CA . GLY A 1 157 ? -29.514 41.154 28.151 1.00 35.72 157 GLY A CA 1
ATOM 1257 C C . GLY A 1 157 ? -29.394 42.246 29.202 1.00 35.72 157 GLY A C 1
ATOM 1258 O O . GLY A 1 157 ? -28.758 41.997 30.253 1.00 35.72 157 GLY A O 1
#

Radius of gyration: 22.95 Å; chains: 1; bounding box: 49×56×53 Å

Secondary structure (DSSP, 8-state):
--GGG-EEEEETT-SSEEEE-SSEETTTEEEEEE-TTSSEEEEEETTTTEEEEEEEEEEETTEEEEEEPPPBPTTS---GGGHHHHS-TT---EEEEETTPPP-----PSPEEEPPB-TTS-B---SS--EEE-S-SBTTB---B------------